Protein AF-A0A2D4ME52-F1 (afdb_monomer)

pLDDT: mean 83.48, std 18.16, range [27.53, 97.62]

Secondary structure (DSSP, 8-state):
-HHHHHHHHHHHHTT---SPPEEEEEEETIIIIITT---HHHHHTEEE-TTS-EEE----TT--SGGG-EE-SSSEEEEEEEPPPPPTTTS-------TTPPPSSTT---HHHH-TTHHHHHTTSTTTSSTTHHHHHHHHHHHHHHTT-TT--SS--SSSGGGS---

Sequence (167 aa):
HNAEIAAFHLDRILDFRRVPPAAGRMINVTKEILEITKNEILQSVFFISPASNVCFFAKCPYMCKTEYAVCGNPHLLEGSLSVFLPSLNLAPRISIPNPWIRSYTFAGKEEWEINPLYCNTVKEIYPYSSGSRLLNIIDMAIFDFLIDLENIPMMRSPSWLHLNSVA

Nearest PDB structures (foldseek):
  5yh0-assembly1_K  TM=9.741E-01  e=2.161E-17  Danio rerio
  5yh0-assembly1_C  TM=9.749E-01  e=6.016E-17  Danio rerio
  5yh0-assembly1_B  TM=9.739E-01  e=6.016E-17  Danio rerio
  5yh0-assembly1_F  TM=9.692E-01  e=7.289E-17  Danio rerio
  5yh0-assembly1_I  TM=9.745E-01  e=1.141E-16  Danio rerio

Mean predicted aligned error: 7.98 Å

Structure (mmCIF, N/CA/C/O backbone):
data_AF-A0A2D4ME52-F1
#
_entry.id   AF-A0A2D4ME52-F1
#
loop_
_atom_site.group_PDB
_atom_site.id
_atom_site.type_symbol
_atom_site.label_atom_id
_atom_site.label_alt_id
_atom_site.label_comp_id
_atom_site.label_asym_id
_atom_site.label_entity_id
_atom_site.label_seq_id
_atom_site.pdbx_PDB_ins_code
_atom_site.Cartn_x
_atom_site.Cartn_y
_atom_site.Cartn_z
_atom_site.occupancy
_atom_site.B_iso_or_equiv
_atom_site.auth_seq_id
_atom_site.auth_comp_id
_atom_site.auth_asym_id
_atom_site.auth_atom_id
_atom_site.pdbx_PDB_model_num
ATOM 1 N N . HIS A 1 1 ? -8.447 2.302 1.794 1.00 87.69 1 HIS A N 1
ATOM 2 C CA . HIS A 1 1 ? -8.430 0.836 1.997 1.00 87.69 1 HIS A CA 1
ATOM 3 C C . HIS A 1 1 ? -8.778 0.064 0.725 1.00 87.69 1 HIS A C 1
ATOM 5 O O . HIS A 1 1 ? -8.106 -0.918 0.452 1.00 87.69 1 HIS A O 1
ATOM 11 N N . ASN A 1 2 ? -9.758 0.501 -0.079 1.00 90.12 2 ASN A N 1
ATOM 12 C CA . ASN A 1 2 ? -10.152 -0.191 -1.322 1.00 90.12 2 ASN A CA 1
ATOM 13 C C . ASN A 1 2 ? -8.984 -0.513 -2.266 1.00 90.12 2 ASN A C 1
ATOM 15 O O . ASN A 1 2 ? -8.859 -1.653 -2.701 1.00 90.12 2 ASN A O 1
ATOM 19 N N . ALA A 1 3 ? -8.113 0.467 -2.534 1.00 90.00 3 ALA A N 1
ATOM 20 C CA . ALA A 1 3 ? -6.958 0.282 -3.412 1.00 90.00 3 ALA A CA 1
ATOM 21 C C . ALA A 1 3 ? -6.009 -0.826 -2.920 1.00 90.00 3 ALA A C 1
ATOM 23 O O . ALA A 1 3 ? -5.551 -1.621 -3.725 1.00 90.00 3 ALA A O 1
ATOM 24 N N . GLU A 1 4 ? -5.780 -0.943 -1.608 1.00 88.19 4 GLU A N 1
ATOM 25 C CA . GLU A 1 4 ? -4.927 -1.987 -1.013 1.00 88.19 4 GLU A CA 1
ATOM 26 C C . GLU A 1 4 ? -5.476 -3.393 -1.276 1.00 88.19 4 GLU A C 1
ATOM 28 O O . GLU A 1 4 ? -4.761 -4.298 -1.703 1.00 88.19 4 GLU A O 1
ATOM 33 N N . ILE A 1 5 ? -6.779 -3.568 -1.045 1.00 92.81 5 ILE A N 1
ATOM 34 C CA . ILE A 1 5 ? -7.463 -4.853 -1.217 1.00 92.81 5 ILE A CA 1
ATOM 35 C C . ILE A 1 5 ? -7.513 -5.214 -2.707 1.00 92.81 5 ILE A C 1
ATOM 37 O O . ILE A 1 5 ? -7.187 -6.338 -3.092 1.00 92.81 5 ILE A O 1
ATOM 41 N N . ALA A 1 6 ? -7.884 -4.252 -3.556 1.00 93.50 6 ALA A N 1
ATOM 42 C CA . ALA A 1 6 ? -7.953 -4.439 -5.000 1.00 93.50 6 ALA A CA 1
ATOM 43 C C . ALA A 1 6 ? -6.577 -4.750 -5.607 1.00 93.50 6 ALA A C 1
ATOM 45 O O . ALA A 1 6 ? -6.472 -5.679 -6.405 1.00 93.50 6 ALA A O 1
ATOM 46 N N . ALA A 1 7 ? -5.524 -4.042 -5.185 1.00 91.50 7 ALA A N 1
ATOM 47 C CA . ALA A 1 7 ? -4.154 -4.270 -5.636 1.00 91.50 7 ALA A CA 1
ATOM 48 C C . ALA A 1 7 ? -3.686 -5.698 -5.330 1.00 91.50 7 ALA A C 1
ATOM 50 O O . ALA A 1 7 ? -3.174 -6.368 -6.222 1.00 91.50 7 ALA A O 1
ATOM 51 N N . PHE A 1 8 ? -3.929 -6.207 -4.117 1.00 94.06 8 PHE A N 1
ATOM 52 C CA . PHE A 1 8 ? -3.606 -7.598 -3.784 1.00 94.06 8 PHE A CA 1
ATOM 53 C C . PHE A 1 8 ? -4.326 -8.600 -4.703 1.00 94.06 8 PHE A C 1
ATOM 55 O O . PHE A 1 8 ? -3.723 -9.550 -5.207 1.00 94.06 8 PHE A O 1
ATOM 62 N N . HIS A 1 9 ? -5.621 -8.397 -4.950 1.00 95.62 9 HIS A N 1
ATOM 63 C CA . HIS A 1 9 ? -6.377 -9.294 -5.820 1.00 95.62 9 HIS A CA 1
ATOM 64 C C . HIS A 1 9 ? -5.949 -9.204 -7.287 1.00 95.62 9 HIS A C 1
ATOM 66 O O . HIS A 1 9 ? -5.883 -10.242 -7.947 1.00 95.62 9 HIS A O 1
ATOM 72 N N . LEU A 1 10 ? -5.638 -8.008 -7.785 1.00 94.88 10 LEU A N 1
ATOM 73 C CA . LEU A 1 10 ? -5.147 -7.813 -9.144 1.00 94.88 10 LEU A CA 1
ATOM 74 C C . LEU A 1 10 ? -3.765 -8.450 -9.332 1.00 94.88 10 LEU A C 1
ATOM 76 O O . LEU A 1 10 ? -3.570 -9.186 -10.294 1.00 94.88 10 LEU A O 1
ATOM 80 N N . ASP A 1 11 ? -2.845 -8.240 -8.389 1.00 94.25 11 ASP A N 1
ATOM 81 C CA . ASP A 1 11 ? -1.504 -8.843 -8.387 1.00 94.25 11 ASP A CA 1
ATOM 82 C C . ASP A 1 11 ? -1.577 -10.375 -8.437 1.00 94.25 11 ASP A C 1
ATOM 84 O O . ASP A 1 11 ? -0.818 -11.028 -9.156 1.00 94.25 11 ASP A O 1
ATOM 88 N N . ARG A 1 12 ? -2.558 -10.952 -7.734 1.00 95.19 12 ARG A N 1
ATOM 89 C CA . ARG A 1 12 ? -2.848 -12.386 -7.781 1.00 95.19 12 ARG A CA 1
ATOM 90 C C . ARG A 1 12 ? -3.423 -12.839 -9.128 1.00 95.19 12 ARG A C 1
ATOM 92 O O . ARG A 1 12 ? -3.073 -13.921 -9.583 1.00 95.19 12 ARG A O 1
ATOM 99 N N . ILE A 1 13 ? -4.317 -12.064 -9.747 1.00 97.31 13 ILE A N 1
ATOM 100 C CA . ILE A 1 13 ? -4.926 -12.400 -11.052 1.00 97.31 13 ILE A CA 1
ATOM 101 C C . ILE A 1 13 ? -3.888 -12.347 -12.177 1.00 97.31 13 ILE A C 1
ATOM 103 O O . ILE A 1 13 ? -3.912 -13.195 -13.066 1.00 97.31 13 ILE A O 1
ATOM 107 N N . LEU A 1 14 ? -2.965 -11.387 -12.117 1.00 95.00 14 LEU A N 1
ATOM 108 C CA . LEU A 1 14 ? -1.860 -11.242 -13.068 1.00 95.00 14 LEU A CA 1
ATOM 109 C C . LEU A 1 14 ? -0.703 -12.231 -12.807 1.00 95.00 14 LEU A C 1
ATOM 111 O O . LEU A 1 14 ? 0.298 -12.199 -13.513 1.00 95.00 14 LEU A O 1
ATOM 115 N N . ASP A 1 15 ? -0.833 -13.098 -11.796 1.00 96.19 15 ASP A N 1
ATOM 116 C CA . ASP A 1 15 ? 0.181 -14.050 -11.310 1.00 96.19 15 ASP A CA 1
ATOM 117 C C . ASP A 1 15 ? 1.542 -13.420 -10.944 1.00 96.19 15 ASP A C 1
ATOM 119 O O . ASP A 1 15 ? 2.566 -14.105 -10.872 1.00 96.19 15 ASP A O 1
ATOM 123 N N . PHE A 1 16 ? 1.563 -12.118 -10.646 1.00 92.69 16 PHE A N 1
ATOM 124 C CA . PHE A 1 16 ? 2.770 -11.427 -10.197 1.00 92.69 16 PHE A CA 1
ATOM 125 C C . PHE A 1 16 ? 3.200 -11.909 -8.809 1.00 92.69 16 PHE A C 1
ATOM 127 O O . PHE A 1 16 ? 4.376 -12.233 -8.623 1.00 92.69 16 PHE A O 1
ATOM 134 N N . ARG A 1 17 ? 2.254 -12.038 -7.865 1.00 93.56 17 ARG A N 1
ATOM 135 C CA . ARG A 1 17 ? 2.488 -12.502 -6.478 1.00 93.56 17 ARG A CA 1
ATOM 136 C C . ARG A 1 17 ? 3.523 -11.650 -5.734 1.00 93.56 17 ARG A C 1
ATOM 138 O O . ARG A 1 17 ? 4.393 -12.170 -5.032 1.00 93.56 17 ARG A O 1
ATOM 145 N N . ARG A 1 18 ? 3.448 -10.335 -5.920 1.00 90.06 18 ARG A N 1
ATOM 146 C CA . ARG A 1 18 ? 4.394 -9.334 -5.410 1.00 90.06 18 ARG A CA 1
ATOM 147 C C . ARG A 1 18 ? 3.793 -8.447 -4.321 1.00 90.06 18 ARG A C 1
ATOM 149 O O . ARG A 1 18 ? 4.549 -7.755 -3.640 1.00 90.06 18 ARG A O 1
ATOM 156 N N . VAL A 1 19 ? 2.472 -8.472 -4.144 1.00 90.06 19 VAL A N 1
ATOM 157 C CA . VAL A 1 19 ? 1.751 -7.683 -3.137 1.00 90.06 19 VAL A CA 1
ATOM 158 C C . VAL A 1 19 ? 1.400 -8.585 -1.945 1.00 90.06 19 VAL A C 1
ATOM 160 O O . VAL A 1 19 ? 0.906 -9.699 -2.133 1.00 90.06 19 VAL A O 1
ATOM 163 N N . PRO A 1 20 ? 1.647 -8.154 -0.696 1.00 91.56 20 PRO A N 1
ATOM 164 C CA . PRO A 1 20 ? 1.304 -8.951 0.466 1.00 91.56 20 PRO A CA 1
ATOM 165 C C . PRO A 1 20 ? -0.217 -9.057 0.619 1.00 91.56 20 PRO A C 1
ATOM 167 O O . PRO A 1 20 ? -0.945 -8.139 0.238 1.00 91.56 20 PRO A O 1
ATOM 170 N N . PRO A 1 21 ? -0.712 -10.152 1.219 1.00 95.25 21 PRO A N 1
ATOM 171 C CA . PRO A 1 21 ? -2.140 -10.338 1.420 1.00 95.25 21 PRO A CA 1
ATOM 172 C C . PRO A 1 21 ? -2.785 -9.181 2.181 1.00 95.25 21 PRO A C 1
ATOM 174 O O . PRO A 1 21 ? -2.327 -8.812 3.266 1.00 95.25 21 PRO A O 1
ATOM 177 N N . ALA A 1 22 ? -3.873 -8.657 1.619 1.00 95.00 22 ALA A N 1
ATOM 178 C CA . ALA A 1 22 ? -4.681 -7.590 2.193 1.00 95.00 22 ALA A CA 1
ATOM 179 C C . ALA A 1 22 ? -6.165 -7.975 2.190 1.00 95.00 22 ALA A C 1
ATOM 181 O O . ALA A 1 22 ? -6.665 -8.554 1.225 1.00 95.00 22 ALA A O 1
ATOM 182 N N . ALA A 1 23 ? -6.874 -7.653 3.272 1.00 96.56 23 ALA A N 1
ATOM 183 C CA . ALA A 1 23 ? -8.298 -7.938 3.427 1.00 96.56 23 ALA A CA 1
ATOM 184 C C . ALA A 1 23 ? -9.034 -6.789 4.124 1.00 96.56 23 ALA A C 1
ATOM 186 O O . ALA A 1 23 ? -8.481 -6.104 4.986 1.00 96.56 23 ALA A O 1
ATOM 187 N N . GLY A 1 24 ? -10.301 -6.591 3.762 1.00 96.44 24 GLY A N 1
ATOM 188 C CA . GLY A 1 24 ? -11.189 -5.647 4.437 1.00 96.44 24 GLY A CA 1
ATOM 189 C C . GLY A 1 24 ? -11.678 -6.185 5.781 1.00 96.44 24 GLY A C 1
ATOM 190 O O . GLY A 1 24 ? -11.936 -7.383 5.921 1.00 96.44 24 GLY A O 1
ATOM 191 N N . ARG A 1 25 ? -11.823 -5.304 6.774 1.00 97.25 25 ARG A N 1
ATOM 192 C CA . ARG A 1 25 ? -12.397 -5.636 8.083 1.00 97.25 25 ARG A CA 1
ATOM 193 C C . ARG A 1 25 ? -13.131 -4.438 8.679 1.00 97.25 25 ARG A C 1
ATOM 195 O O . ARG A 1 25 ? -12.648 -3.311 8.617 1.00 97.25 25 ARG A O 1
ATOM 202 N N . MET A 1 26 ? -14.259 -4.718 9.329 1.00 97.31 26 MET A N 1
ATOM 203 C CA . MET A 1 26 ? -14.903 -3.784 10.253 1.00 97.31 26 MET A CA 1
ATOM 204 C C . MET A 1 26 ? -14.214 -3.867 11.615 1.00 97.31 26 MET A C 1
ATOM 206 O O . MET A 1 26 ? -14.155 -4.941 12.216 1.00 97.31 26 MET A O 1
ATOM 210 N N . ILE A 1 27 ? -13.686 -2.744 12.087 1.00 96.81 27 ILE A N 1
ATOM 211 C CA . ILE A 1 27 ? -12.914 -2.642 13.326 1.00 96.81 27 ILE A CA 1
ATOM 212 C C . ILE A 1 27 ? -13.729 -1.842 14.336 1.00 96.81 27 ILE A C 1
ATOM 214 O O . ILE A 1 27 ? -14.183 -0.735 14.036 1.00 96.81 27 ILE A O 1
ATOM 218 N N . ASN A 1 28 ? -13.901 -2.375 15.545 1.00 97.38 28 ASN A N 1
ATOM 219 C CA . ASN A 1 28 ? -14.431 -1.592 16.655 1.00 97.38 28 ASN A CA 1
ATOM 220 C C . ASN A 1 28 ? -13.322 -0.695 17.219 1.00 97.38 28 ASN A C 1
ATOM 222 O O . ASN A 1 28 ? -12.486 -1.152 17.995 1.00 97.38 28 ASN A O 1
ATOM 226 N N . VAL A 1 29 ? -13.308 0.587 16.850 1.00 96.56 29 VAL A N 1
ATOM 227 C CA . VAL A 1 29 ? -12.197 1.496 17.194 1.00 96.56 29 VAL A CA 1
ATOM 228 C C . VAL A 1 29 ? -12.062 1.739 18.699 1.00 96.56 29 VAL A C 1
ATOM 230 O O . VAL A 1 29 ? -10.986 2.085 19.178 1.00 96.56 29 VAL A O 1
ATOM 233 N N . THR A 1 30 ? -13.130 1.524 19.467 1.00 96.12 30 THR A N 1
ATOM 234 C CA . THR A 1 30 ? -13.088 1.631 20.926 1.00 96.12 30 THR A CA 1
ATOM 235 C C . THR A 1 30 ? -12.405 0.406 21.529 1.00 96.12 30 THR A C 1
ATOM 237 O O . THR A 1 30 ? -11.361 0.537 22.163 1.00 96.12 30 THR A O 1
ATOM 240 N N . LYS A 1 31 ? -12.935 -0.794 21.264 1.00 97.50 31 LYS A N 1
ATOM 241 C CA . LYS A 1 31 ? -12.443 -2.037 21.883 1.00 97.50 31 LYS A CA 1
ATOM 242 C C . LYS A 1 31 ? -11.125 -2.537 21.301 1.00 97.50 31 LYS A C 1
ATOM 244 O O . LYS A 1 31 ? -10.325 -3.132 22.009 1.00 97.50 31 LYS A O 1
ATOM 249 N N . GLU A 1 32 ? -10.911 -2.346 20.003 1.00 96.50 32 GLU A N 1
ATOM 250 C CA . GLU A 1 32 ? -9.776 -2.925 19.273 1.00 96.50 32 GLU A CA 1
ATOM 251 C C . GLU A 1 32 ? -8.643 -1.926 19.035 1.00 96.50 32 GLU A C 1
ATOM 253 O O . GLU A 1 32 ? -7.602 -2.316 18.517 1.00 96.50 32 GLU A O 1
ATOM 258 N N . ILE A 1 33 ? -8.817 -0.646 19.384 1.00 95.44 33 ILE A N 1
ATOM 259 C CA . ILE A 1 33 ? -7.751 0.358 19.256 1.00 95.44 33 ILE A CA 1
ATOM 260 C C . ILE A 1 33 ? -7.595 1.130 20.562 1.00 95.44 33 ILE A C 1
ATOM 262 O O . ILE A 1 33 ? -6.568 0.975 21.221 1.00 95.44 33 ILE A O 1
ATOM 266 N N . LEU A 1 34 ? -8.593 1.931 20.949 1.00 95.06 34 LEU A N 1
ATOM 267 C CA . LEU A 1 34 ? -8.498 2.847 22.092 1.00 95.06 34 LEU A CA 1
ATOM 268 C C . LEU A 1 34 ? -8.195 2.125 23.414 1.00 95.06 34 LEU A C 1
ATOM 270 O O . LEU A 1 34 ? -7.273 2.520 24.122 1.00 95.06 34 LEU A O 1
ATOM 274 N N . GLU A 1 35 ? -8.931 1.059 23.730 1.00 96.44 35 GLU A N 1
ATOM 275 C CA . GLU A 1 35 ? -8.807 0.343 25.010 1.00 96.44 35 GLU A CA 1
ATOM 276 C C . GLU A 1 35 ? -7.545 -0.534 25.106 1.00 96.44 35 GLU A C 1
ATOM 278 O O . GLU A 1 35 ? -7.104 -0.854 26.209 1.00 96.44 35 GLU A O 1
ATOM 283 N N . ILE A 1 36 ? -6.941 -0.916 23.973 1.00 97.06 36 ILE A N 1
ATOM 284 C CA . ILE A 1 36 ? -5.775 -1.819 23.949 1.00 97.06 36 ILE A CA 1
ATOM 285 C C . ILE A 1 36 ? -4.445 -1.104 23.705 1.00 97.06 36 ILE A C 1
ATOM 287 O O . ILE A 1 36 ? -3.381 -1.666 23.984 1.00 97.06 36 ILE A O 1
ATOM 291 N N . THR A 1 37 ? -4.470 0.106 23.139 1.00 94.62 37 THR A N 1
ATOM 292 C CA . THR A 1 37 ? -3.238 0.829 22.830 1.00 94.62 37 THR A CA 1
ATOM 293 C C . THR A 1 37 ? -2.529 1.247 24.116 1.00 94.62 37 THR A C 1
ATOM 295 O O . THR A 1 37 ? -3.152 1.714 25.062 1.00 94.62 37 THR A O 1
ATOM 298 N N . LYS A 1 38 ? -1.199 1.124 24.147 1.00 96.19 38 LYS A N 1
ATOM 299 C CA . LYS A 1 38 ? -0.345 1.685 25.213 1.00 96.19 38 LYS A CA 1
ATOM 300 C C . LYS A 1 38 ? 0.289 3.019 24.812 1.00 96.19 38 LYS A C 1
ATOM 302 O O . LYS A 1 38 ? 1.095 3.571 25.551 1.00 96.19 38 LYS A O 1
ATOM 307 N N . ASN A 1 39 ? -0.010 3.502 23.607 1.00 93.06 39 ASN A N 1
ATOM 308 C CA . ASN A 1 39 ? 0.550 4.736 23.081 1.00 93.06 39 ASN A CA 1
ATOM 309 C C . ASN A 1 39 ? -0.318 5.922 23.521 1.00 93.06 39 ASN A C 1
ATOM 311 O O . ASN A 1 39 ? -1.399 6.136 22.973 1.00 93.06 39 ASN A O 1
ATOM 315 N N . GLU A 1 40 ? 0.180 6.700 24.481 1.00 91.81 40 GLU A N 1
ATOM 316 C CA . GLU A 1 40 ? -0.513 7.868 25.044 1.00 91.81 40 GLU A CA 1
ATOM 317 C C . GLU A 1 40 ? -0.833 8.938 23.990 1.00 91.81 40 GLU A C 1
ATOM 319 O O . GLU A 1 40 ? -1.886 9.572 24.047 1.00 91.81 40 GLU A O 1
ATOM 324 N N . ILE A 1 41 ? 0.027 9.103 22.975 1.00 89.94 41 ILE A N 1
ATOM 325 C CA . ILE A 1 41 ? -0.218 10.048 21.877 1.00 89.94 41 ILE A CA 1
ATOM 326 C C . ILE A 1 41 ? -1.461 9.611 21.104 1.00 89.94 41 ILE A C 1
ATOM 328 O O . ILE A 1 41 ? -2.338 10.437 20.851 1.00 89.94 41 ILE A O 1
ATOM 332 N N . LEU A 1 42 ? -1.562 8.319 20.774 1.00 90.19 42 LEU A N 1
ATOM 333 C CA . LEU A 1 42 ? -2.727 7.774 20.080 1.00 90.19 42 LEU A CA 1
ATOM 334 C C . LEU A 1 42 ? -3.986 7.835 20.951 1.00 90.19 42 LEU A C 1
ATOM 336 O O . LEU A 1 42 ? -5.048 8.126 20.424 1.00 90.19 42 LEU A O 1
ATOM 340 N N . GLN A 1 43 ? -3.891 7.609 22.261 1.00 92.31 43 GLN A N 1
ATOM 341 C CA . GLN A 1 43 ? -5.048 7.752 23.155 1.00 92.31 43 GLN A CA 1
ATOM 342 C C . GLN A 1 43 ? -5.552 9.203 23.205 1.00 92.31 43 GLN A C 1
ATOM 344 O O . GLN A 1 43 ? -6.754 9.440 23.122 1.00 92.31 43 GLN A O 1
ATOM 349 N N . SER A 1 44 ? -4.638 10.179 23.278 1.00 91.38 44 SER A N 1
ATOM 350 C CA . SER A 1 44 ? -4.978 11.602 23.447 1.00 91.38 44 SER A CA 1
ATOM 351 C C . SER A 1 44 ? -5.720 12.237 22.265 1.00 91.38 44 SER A C 1
ATOM 353 O O . SER A 1 44 ? -6.293 13.314 22.409 1.00 91.38 44 SER A O 1
ATOM 355 N N . VAL A 1 45 ? -5.704 11.592 21.095 1.00 91.75 45 VAL A N 1
ATOM 356 C CA . VAL A 1 45 ? -6.348 12.089 19.868 1.00 91.75 45 VAL A CA 1
ATOM 357 C C . VAL A 1 45 ? -7.737 11.493 19.626 1.00 91.75 45 VAL A C 1
ATOM 359 O O . VAL A 1 45 ? -8.369 11.849 18.631 1.00 91.75 45 VAL A O 1
ATOM 362 N N . PHE A 1 46 ? -8.230 10.611 20.504 1.00 95.00 46 PHE A N 1
ATOM 363 C CA . PHE A 1 46 ? -9.618 10.146 20.454 1.00 95.00 46 PHE A CA 1
ATOM 364 C C . PHE A 1 46 ? -10.573 11.186 21.042 1.00 95.00 46 PHE A C 1
ATOM 366 O O . PHE A 1 46 ?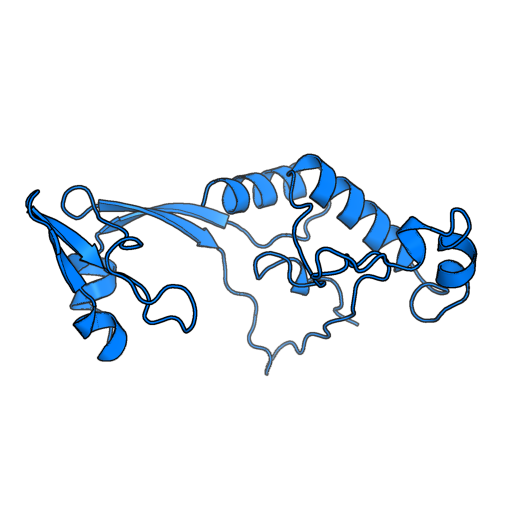 -10.296 11.800 22.070 1.00 95.00 46 PHE A O 1
ATOM 373 N N . PHE A 1 47 ? -11.731 11.355 20.410 1.00 94.44 47 PHE A N 1
ATOM 374 C CA . PHE A 1 47 ? -12.785 12.253 20.874 1.00 94.44 47 PHE A CA 1
ATOM 375 C C . PHE A 1 47 ? -14.166 11.786 20.397 1.00 94.44 47 PHE A C 1
A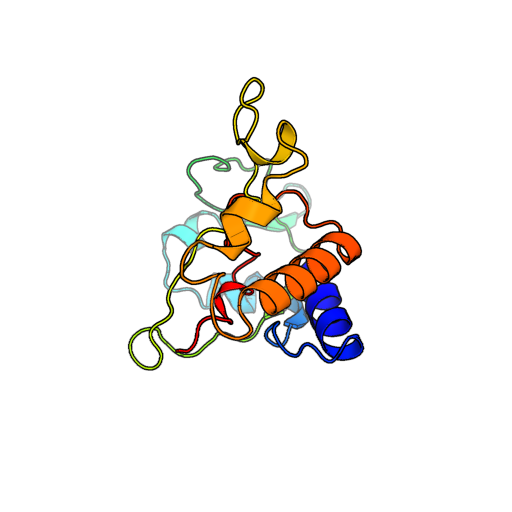TOM 377 O O . PHE A 1 47 ? -14.289 10.948 19.501 1.00 94.44 47 PHE A O 1
ATOM 384 N N . ILE A 1 48 ? -15.217 12.340 21.002 1.00 96.06 48 ILE A N 1
ATOM 385 C CA . ILE A 1 48 ? -16.605 12.110 20.592 1.00 96.06 48 ILE A CA 1
ATOM 386 C C . ILE A 1 48 ? -17.043 13.288 19.721 1.00 96.06 48 ILE A C 1
ATOM 388 O O . ILE A 1 48 ? -16.955 14.444 20.134 1.00 96.06 48 ILE A O 1
ATOM 392 N N . SER A 1 49 ? -17.493 13.000 18.503 1.00 94.06 49 SER A N 1
ATOM 393 C CA . SER A 1 49 ? -18.020 14.016 17.584 1.00 94.06 49 SER A CA 1
ATOM 394 C C . SER A 1 49 ? -19.395 14.547 18.026 1.00 94.06 49 SER A C 1
ATOM 396 O O . SER A 1 49 ? -20.098 13.876 18.785 1.00 94.06 49 SER A O 1
ATOM 398 N N . PRO A 1 50 ? -19.855 15.701 17.497 1.00 95.06 50 PRO A N 1
ATOM 399 C CA . PRO A 1 50 ? -21.206 16.212 17.760 1.00 95.06 50 PRO A CA 1
ATOM 400 C C . PRO A 1 50 ? -22.335 15.244 17.369 1.00 95.06 50 PRO A C 1
ATOM 402 O O . PRO A 1 50 ? -23.422 15.316 17.928 1.00 95.06 50 PRO A O 1
ATOM 405 N N . ALA A 1 51 ? -22.070 14.320 16.440 1.00 95.56 51 ALA A N 1
ATOM 406 C CA . ALA A 1 51 ? -22.991 13.257 16.033 1.00 95.56 51 ALA A CA 1
ATOM 407 C C . ALA A 1 51 ? -22.901 11.998 16.921 1.00 95.56 51 ALA A C 1
ATOM 409 O O . ALA A 1 51 ? -23.408 10.946 16.547 1.00 95.56 51 ALA A O 1
ATOM 410 N N . SER A 1 52 ? -22.225 12.083 18.072 1.00 95.94 52 SER A N 1
ATOM 411 C CA . SER A 1 52 ? -22.021 10.978 19.021 1.00 95.94 52 SER A CA 1
ATOM 412 C C . SER A 1 52 ? -21.231 9.779 18.471 1.00 95.94 52 SER A C 1
ATOM 414 O O . SER A 1 52 ? -21.291 8.688 19.033 1.00 95.94 52 SER A O 1
ATOM 416 N N . ASN A 1 53 ? -20.433 9.982 17.419 1.00 96.75 53 ASN A N 1
ATOM 417 C CA . ASN A 1 53 ? -19.496 8.976 16.910 1.00 96.75 53 ASN A CA 1
ATOM 418 C C . ASN A 1 53 ? -18.136 9.076 17.603 1.00 96.75 53 ASN A C 1
ATOM 420 O O . ASN A 1 53 ? -17.675 10.188 17.886 1.00 96.75 53 ASN A O 1
ATOM 424 N N . VAL A 1 54 ? -17.468 7.936 17.798 1.00 96.38 54 VAL A N 1
ATOM 425 C CA . VAL A 1 54 ? -16.079 7.880 18.271 1.00 96.38 54 VAL A CA 1
ATOM 426 C C . VAL A 1 54 ? -15.139 8.130 17.097 1.00 96.38 54 VAL A C 1
ATOM 428 O O . VAL A 1 54 ? -15.177 7.414 16.094 1.00 96.38 54 VAL A O 1
ATOM 431 N N . CYS A 1 55 ? -14.287 9.140 17.237 1.00 95.12 55 CYS A N 1
ATOM 432 C CA . CYS A 1 55 ? -13.366 9.590 16.203 1.00 95.12 55 CYS A CA 1
ATOM 433 C C . CYS A 1 55 ? -11.941 9.682 16.737 1.00 95.12 55 CYS A C 1
ATOM 435 O O . CYS A 1 55 ? -11.726 9.863 17.936 1.00 95.12 55 CYS A O 1
ATOM 437 N N . PHE A 1 56 ? -10.970 9.610 15.836 1.00 93.62 56 PHE A N 1
ATOM 438 C CA . PHE A 1 56 ? -9.573 9.911 16.130 1.00 93.62 56 PHE A CA 1
ATOM 439 C C . PHE A 1 56 ? -8.879 10.473 14.887 1.00 93.62 56 PHE A C 1
ATOM 441 O O . PHE A 1 56 ? -9.347 10.295 13.761 1.00 93.62 56 PHE A O 1
ATOM 448 N N . PHE A 1 57 ? -7.762 11.171 15.076 1.00 88.94 57 PHE A N 1
ATOM 449 C CA . PHE A 1 57 ? -6.956 11.714 13.979 1.00 88.94 57 PHE A CA 1
ATOM 450 C C . PHE A 1 57 ? -5.468 11.484 14.231 1.00 88.94 57 PHE A C 1
ATOM 452 O O . PHE A 1 57 ? -5.036 11.287 15.364 1.00 88.94 57 PHE A O 1
ATOM 459 N N . ALA A 1 58 ? -4.663 11.501 13.173 1.00 77.12 58 ALA A N 1
ATOM 460 C CA . ALA A 1 58 ? -3.225 11.318 13.300 1.00 77.12 58 ALA A CA 1
ATOM 461 C C . ALA A 1 58 ? -2.525 12.640 13.647 1.00 77.12 58 ALA A C 1
ATOM 463 O O . ALA A 1 58 ? -2.770 13.679 13.033 1.00 77.12 58 ALA A O 1
ATOM 464 N N . LYS A 1 59 ? -1.579 12.594 14.590 1.00 70.81 59 LYS A N 1
ATOM 465 C CA . LYS A 1 59 ? -0.666 13.711 14.857 1.00 70.81 59 LYS A CA 1
ATOM 466 C C . LYS A 1 59 ? 0.487 13.668 13.841 1.00 70.81 59 LYS A C 1
ATOM 468 O O . LYS A 1 59 ? 1.564 13.163 14.142 1.00 70.81 59 LYS A O 1
ATOM 473 N N . CYS A 1 60 ? 0.243 14.125 12.611 1.00 66.12 60 CYS A N 1
ATOM 474 C CA . CYS A 1 60 ? 1.226 14.134 11.518 1.00 66.12 60 CYS A CA 1
ATOM 475 C C . CYS A 1 60 ? 1.707 15.553 11.154 1.00 66.12 60 CYS A C 1
ATOM 477 O O . CYS A 1 60 ? 0.898 16.476 11.165 1.00 66.12 60 CYS A O 1
ATOM 479 N N . PRO A 1 61 ? 2.968 15.742 10.708 1.00 58.84 61 PRO A N 1
ATOM 480 C CA . PRO A 1 61 ? 3.520 17.067 10.385 1.00 58.84 61 PRO A CA 1
ATOM 481 C C . PRO A 1 61 ? 2.681 17.899 9.398 1.00 58.84 61 PRO A C 1
ATOM 483 O O . PRO A 1 61 ? 2.687 19.121 9.474 1.00 58.84 61 PRO A O 1
ATOM 486 N N . TYR A 1 62 ? 1.937 17.240 8.502 1.00 57.56 62 TYR A N 1
ATOM 487 C CA . TYR A 1 62 ? 1.169 17.882 7.429 1.00 57.56 62 TYR A CA 1
ATOM 488 C C . TYR A 1 62 ? -0.360 17.791 7.595 1.00 57.56 62 TYR A C 1
ATOM 490 O O . TYR A 1 62 ? -1.085 18.529 6.939 1.00 57.56 62 TYR A O 1
ATOM 498 N N . MET A 1 63 ? -0.863 16.908 8.467 1.00 55.75 63 MET A N 1
ATOM 499 C CA . MET A 1 63 ? -2.294 16.552 8.581 1.00 55.75 63 MET A CA 1
ATOM 500 C C . MET A 1 63 ? -2.748 16.522 10.054 1.00 55.75 63 MET A C 1
ATOM 502 O O . MET A 1 63 ? -3.476 15.640 10.489 1.00 55.75 63 MET A O 1
ATOM 506 N N . CYS A 1 64 ? -2.286 17.490 10.848 1.00 61.88 64 CYS A N 1
ATOM 507 C CA . CYS A 1 64 ? -2.548 17.615 12.290 1.00 61.88 64 CYS A CA 1
ATOM 508 C C . CYS A 1 64 ? -3.864 18.361 12.616 1.00 61.88 64 CYS A C 1
ATOM 510 O O . CYS A 1 64 ? -3.892 19.179 13.536 1.00 61.88 64 CYS A O 1
ATOM 512 N N . LYS A 1 65 ? -4.950 18.149 11.860 1.00 66.94 65 LYS A N 1
ATOM 513 C CA . LYS A 1 65 ? -6.233 18.841 12.100 1.00 66.94 65 LYS A CA 1
ATOM 514 C C . LYS A 1 65 ? -7.380 17.861 12.319 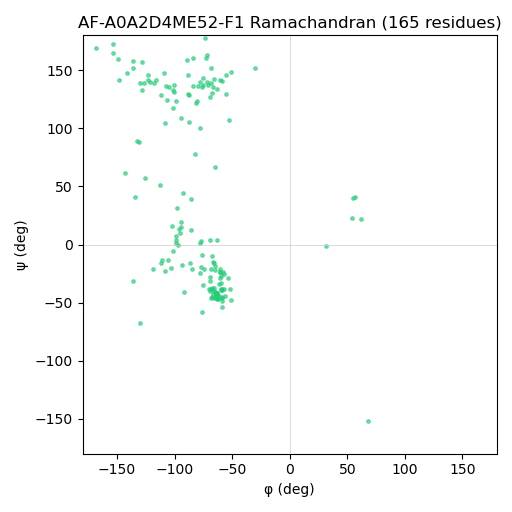1.00 66.94 65 LYS A C 1
ATOM 516 O O . LYS A 1 65 ? -7.444 16.822 11.671 1.00 66.94 65 LYS A O 1
ATOM 521 N N . THR A 1 66 ? -8.320 18.249 13.179 1.00 69.81 66 THR A N 1
ATOM 522 C CA . THR A 1 66 ? -9.572 17.518 13.448 1.00 69.81 66 THR A CA 1
ATOM 523 C C . THR A 1 66 ? -10.449 17.356 12.205 1.00 69.81 66 THR A C 1
ATOM 525 O O . THR A 1 66 ? -11.224 16.412 12.131 1.00 69.81 66 THR A O 1
ATOM 528 N N . GLU A 1 67 ? -10.282 18.230 11.208 1.00 76.50 67 GLU A N 1
ATOM 529 C CA . GLU A 1 67 ? -10.916 18.153 9.883 1.00 76.50 67 GLU A CA 1
ATOM 530 C C . GLU A 1 67 ? -10.608 16.840 9.140 1.00 76.50 67 GLU A C 1
ATOM 532 O O . GLU A 1 67 ? -11.406 16.401 8.319 1.00 76.50 67 GLU A O 1
ATOM 537 N N . TYR A 1 68 ? -9.480 16.191 9.452 1.00 82.94 68 TYR A N 1
ATOM 538 C CA . TYR A 1 68 ? -9.058 14.923 8.847 1.00 82.94 68 TYR A CA 1
ATOM 539 C C . TYR A 1 68 ? -9.302 13.714 9.761 1.00 82.94 68 TYR A C 1
ATOM 541 O O . TYR A 1 68 ? -8.706 12.653 9.563 1.00 82.94 68 TYR A O 1
ATOM 549 N N . ALA A 1 69 ? -10.131 13.867 10.797 1.00 89.56 69 ALA A N 1
ATOM 550 C CA . ALA A 1 69 ? -10.467 12.766 11.685 1.00 89.56 69 ALA A CA 1
ATOM 551 C C . ALA A 1 69 ? -11.264 11.682 10.954 1.00 89.56 69 ALA A C 1
ATOM 553 O O . ALA A 1 69 ? -12.144 11.963 10.139 1.00 89.56 69 ALA A O 1
ATOM 554 N N . VAL A 1 70 ? -10.982 10.433 11.308 1.00 92.12 70 VAL A N 1
ATOM 555 C CA . VAL A 1 70 ? -11.781 9.279 10.898 1.00 92.12 70 VAL A CA 1
ATOM 556 C C . VAL A 1 70 ? -12.686 8.875 12.055 1.00 92.12 70 VAL A C 1
ATOM 558 O O . VAL A 1 70 ? -12.267 8.863 13.215 1.00 92.12 70 VAL A O 1
ATOM 561 N N . CYS A 1 71 ? -13.941 8.573 11.741 1.00 94.44 71 CYS A N 1
ATOM 562 C CA . CYS A 1 71 ? -14.991 8.319 12.722 1.00 94.44 71 CYS A CA 1
ATOM 563 C C . CYS A 1 71 ? -15.664 6.979 12.453 1.00 94.44 71 CYS A C 1
ATOM 565 O O . CYS A 1 71 ? -15.954 6.655 11.302 1.00 94.44 71 CYS A O 1
ATOM 567 N N . GLY A 1 72 ? -15.956 6.230 13.514 1.00 94.81 72 GLY A N 1
ATOM 568 C CA . GLY A 1 72 ? -16.844 5.077 13.418 1.00 94.81 72 GLY A CA 1
ATOM 569 C C . GLY A 1 72 ? -18.314 5.483 13.265 1.00 94.81 72 GLY A C 1
ATOM 570 O O . GLY A 1 72 ? -18.660 6.662 13.316 1.00 94.81 72 GLY A O 1
ATOM 571 N N . ASN A 1 73 ? -19.191 4.488 13.129 1.00 94.69 73 ASN A N 1
ATOM 572 C CA . ASN A 1 73 ? -20.644 4.682 13.149 1.00 94.69 73 ASN A CA 1
ATOM 573 C C . ASN A 1 73 ? -21.344 3.686 14.102 1.00 94.69 73 ASN A C 1
ATOM 575 O O . ASN A 1 73 ? -21.703 2.583 13.685 1.00 94.69 73 ASN A O 1
ATOM 579 N N . PRO A 1 74 ? -21.498 4.012 15.399 1.00 93.38 74 PRO A N 1
ATOM 580 C CA . PRO A 1 74 ? -20.723 5.014 16.140 1.00 93.38 74 PRO A CA 1
ATOM 581 C C . PRO A 1 74 ? -19.322 4.515 16.541 1.00 93.38 74 PRO A C 1
ATOM 583 O O . PRO A 1 74 ? -18.435 5.323 16.801 1.00 93.38 74 PRO A O 1
ATOM 586 N N . HIS A 1 75 ? -19.102 3.193 16.553 1.00 96.50 75 HIS A N 1
ATOM 587 C CA . HIS A 1 75 ? -17.830 2.559 16.947 1.00 96.50 75 HIS A CA 1
ATOM 588 C C . HIS A 1 75 ? -17.165 1.742 15.836 1.00 96.50 75 HIS A C 1
A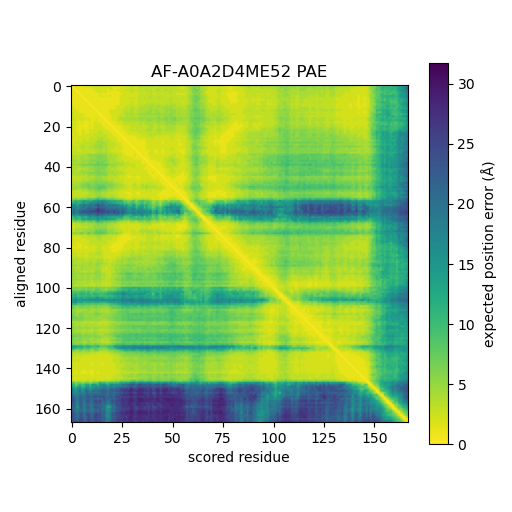TOM 590 O O . HIS A 1 75 ? -15.974 1.450 15.920 1.00 96.50 75 HIS A O 1
ATOM 596 N N . LEU A 1 76 ? -17.922 1.311 14.826 1.00 97.62 76 LEU A N 1
ATOM 597 C CA . LEU A 1 76 ? -17.396 0.472 13.755 1.00 97.62 76 LEU A CA 1
ATOM 598 C C . LEU A 1 76 ? -16.836 1.338 12.632 1.00 97.62 76 LEU A C 1
ATOM 600 O O . LEU A 1 76 ? -17.527 2.237 12.153 1.00 97.62 76 LEU A O 1
ATOM 604 N N . LEU A 1 77 ? -15.609 1.040 12.216 1.00 96.94 77 LEU A N 1
ATOM 605 C CA . LEU A 1 77 ? -14.923 1.684 11.102 1.00 96.94 77 LEU A CA 1
ATOM 606 C C . LEU A 1 77 ? -14.404 0.616 10.136 1.00 96.94 77 LEU A C 1
ATOM 608 O O . LEU A 1 77 ? -13.801 -0.369 10.560 1.00 96.94 77 LEU A O 1
ATOM 612 N N . GLU A 1 78 ? -14.641 0.809 8.844 1.00 96.69 78 GLU A N 1
ATOM 613 C CA . GLU A 1 78 ? -14.109 -0.065 7.800 1.00 96.69 78 GLU A CA 1
ATOM 614 C C . GLU A 1 78 ? -12.646 0.286 7.497 1.00 96.69 78 GLU A C 1
ATOM 616 O O . GLU A 1 78 ? -12.287 1.458 7.367 1.00 96.69 78 GLU A O 1
ATOM 621 N N . GLY A 1 79 ? -11.797 -0.730 7.350 1.00 94.62 79 GLY A N 1
ATOM 622 C CA . GLY A 1 79 ? -10.409 -0.552 6.939 1.00 94.62 79 GLY A CA 1
ATOM 623 C C . GLY A 1 79 ? -9.835 -1.779 6.239 1.00 94.62 79 GLY A C 1
ATOM 624 O O . GLY A 1 79 ? -10.454 -2.840 6.189 1.00 94.62 79 GLY A O 1
ATOM 625 N N . SER A 1 80 ? -8.627 -1.630 5.696 1.00 95.44 80 SER A N 1
ATOM 626 C CA . SER A 1 80 ? -7.835 -2.732 5.142 1.00 95.44 80 SER A CA 1
ATOM 627 C C . SER A 1 80 ? -6.778 -3.160 6.150 1.00 95.44 80 SER A C 1
ATOM 629 O O . SER A 1 80 ? -6.037 -2.322 6.666 1.00 95.44 80 SER A O 1
ATOM 631 N N . LEU A 1 81 ? -6.683 -4.463 6.390 1.00 95.69 81 LEU A N 1
ATOM 632 C CA . LEU A 1 81 ? -5.586 -5.087 7.113 1.00 95.69 81 LEU A CA 1
ATOM 633 C C . LEU A 1 81 ? -4.704 -5.828 6.123 1.00 95.69 81 LEU A C 1
ATOM 635 O O . LEU A 1 81 ? -5.167 -6.717 5.410 1.00 95.69 81 LEU A O 1
ATOM 639 N N . SER A 1 82 ? -3.429 -5.478 6.131 1.00 94.69 82 SER A N 1
ATOM 640 C CA . SER A 1 82 ? -2.426 -6.076 5.266 1.00 94.69 82 SER A CA 1
ATOM 641 C C . SER A 1 82 ? -1.374 -6.773 6.115 1.00 94.69 82 SER A C 1
ATOM 643 O O . SER A 1 82 ? -0.975 -6.276 7.174 1.00 94.69 82 SER A O 1
ATOM 645 N N . VAL A 1 83 ? -0.945 -7.948 5.668 1.00 94.44 83 VAL A N 1
ATOM 646 C CA . VAL A 1 83 ? -0.010 -8.785 6.419 1.00 94.44 83 VAL A CA 1
ATOM 647 C C . VAL A 1 83 ? 1.353 -8.114 6.488 1.00 94.44 83 VAL A C 1
ATOM 649 O O . VAL A 1 83 ? 1.920 -7.710 5.476 1.00 94.44 83 VAL A O 1
ATOM 652 N N . PHE A 1 84 ? 1.902 -8.030 7.698 1.00 90.31 84 PHE A N 1
ATOM 653 C CA . PHE A 1 84 ? 3.225 -7.468 7.896 1.00 90.31 84 PHE A CA 1
ATOM 654 C C . PHE A 1 84 ? 4.300 -8.409 7.354 1.00 90.31 84 PHE A C 1
ATOM 656 O O . PHE A 1 84 ? 4.267 -9.621 7.570 1.00 90.31 84 PHE A O 1
AT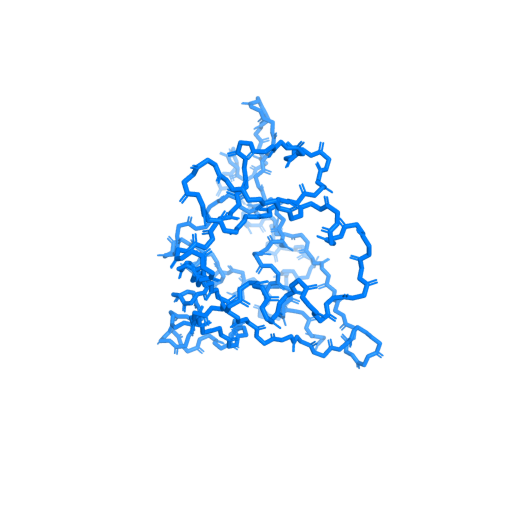OM 663 N N . LEU A 1 85 ? 5.283 -7.834 6.675 1.00 89.75 85 LEU A N 1
ATOM 664 C CA . LEU A 1 85 ? 6.441 -8.577 6.203 1.00 89.75 85 LEU A CA 1
ATOM 665 C C . LEU A 1 85 ? 7.372 -8.932 7.359 1.00 89.75 85 LEU A C 1
ATOM 667 O O . LEU A 1 85 ? 7.352 -8.254 8.390 1.00 89.75 85 LEU A O 1
ATOM 671 N N . PRO A 1 86 ? 8.256 -9.931 7.186 1.00 91.69 86 PRO A N 1
ATOM 672 C CA . PRO A 1 86 ? 9.275 -10.221 8.179 1.00 91.69 86 PRO A CA 1
ATOM 673 C C . PRO A 1 86 ? 10.064 -8.967 8.572 1.00 91.69 86 PRO A C 1
ATOM 675 O O . PRO A 1 86 ? 10.271 -8.049 7.763 1.00 91.69 86 PRO A O 1
ATOM 678 N N . SER A 1 87 ? 10.503 -8.940 9.829 1.00 91.25 87 SER A N 1
ATOM 679 C CA . SER A 1 87 ? 11.330 -7.859 10.364 1.00 91.25 87 SER A CA 1
ATOM 680 C C . SER A 1 87 ? 12.591 -7.661 9.520 1.00 91.25 87 SER A C 1
ATOM 682 O O . SER A 1 87 ? 13.178 -8.630 9.040 1.00 91.25 87 SER A O 1
ATOM 684 N N . LEU A 1 88 ? 13.041 -6.410 9.402 1.00 88.38 88 LEU A N 1
ATOM 685 C CA . LEU A 1 88 ? 14.270 -6.050 8.686 1.00 88.38 88 LEU A CA 1
ATOM 686 C C . LEU A 1 88 ? 15.525 -6.703 9.285 1.00 88.38 88 LEU A C 1
ATOM 688 O O . LEU A 1 88 ? 16.496 -6.904 8.567 1.00 88.38 88 LEU A O 1
ATOM 692 N N . ASN A 1 89 ? 15.488 -7.079 10.569 1.00 92.31 89 ASN A N 1
ATOM 693 C CA . ASN A 1 89 ? 16.579 -7.813 11.216 1.00 92.31 89 ASN A CA 1
ATOM 694 C C . ASN A 1 89 ? 16.704 -9.252 10.694 1.00 92.31 89 ASN A C 1
ATOM 696 O O . ASN A 1 89 ? 17.796 -9.807 10.691 1.00 92.31 89 ASN A O 1
ATOM 700 N N . LEU A 1 90 ? 15.583 -9.860 10.291 1.00 94.19 90 LEU A N 1
ATOM 701 C CA . LEU A 1 90 ? 15.541 -11.228 9.771 1.00 94.19 90 LEU A CA 1
ATOM 702 C C . LEU A 1 90 ? 15.692 -11.249 8.247 1.00 94.19 90 LEU A C 1
ATOM 704 O O . LEU A 1 90 ? 16.378 -12.107 7.704 1.00 94.19 90 LEU A O 1
ATOM 708 N N . ALA A 1 91 ? 15.043 -10.305 7.566 1.00 91.44 91 ALA A N 1
ATOM 709 C CA . ALA A 1 91 ? 15.068 -10.166 6.118 1.00 91.44 91 ALA A CA 1
ATOM 710 C C . ALA A 1 91 ? 15.331 -8.695 5.746 1.00 91.44 91 ALA A C 1
ATOM 712 O O . ALA A 1 91 ? 14.376 -7.918 5.600 1.00 91.44 91 ALA A O 1
ATOM 713 N N . PRO A 1 92 ? 16.610 -8.292 5.616 1.00 88.00 92 PRO A N 1
ATOM 714 C CA . PRO A 1 92 ? 16.976 -6.961 5.151 1.00 88.00 92 PRO A CA 1
ATOM 715 C C . PRO A 1 92 ? 16.413 -6.698 3.753 1.00 88.00 92 PRO A C 1
ATOM 717 O O . PRO A 1 92 ? 16.408 -7.577 2.894 1.00 88.00 92 PRO A O 1
ATOM 720 N N . ARG A 1 93 ? 15.941 -5.473 3.522 1.00 85.50 93 ARG A N 1
ATOM 721 C CA . ARG A 1 93 ? 15.367 -5.040 2.242 1.00 85.50 93 ARG A CA 1
ATOM 722 C C . ARG A 1 93 ? 16.123 -3.828 1.721 1.00 85.50 93 ARG A C 1
ATOM 724 O O . ARG A 1 93 ? 16.474 -2.942 2.497 1.00 85.50 93 ARG A O 1
ATOM 731 N N . ILE A 1 94 ? 16.335 -3.784 0.409 1.00 83.88 94 ILE A N 1
ATOM 732 C CA . ILE A 1 94 ? 16.982 -2.664 -0.280 1.00 83.88 94 ILE A CA 1
ATOM 733 C C . ILE A 1 94 ? 15.908 -1.860 -1.010 1.00 83.88 94 ILE A C 1
ATOM 735 O O . ILE A 1 94 ? 15.041 -2.426 -1.674 1.00 83.88 94 ILE A O 1
ATOM 739 N N . SER A 1 95 ? 15.977 -0.534 -0.898 1.00 80.50 95 SER A N 1
ATOM 740 C CA . SER A 1 95 ? 15.134 0.384 -1.662 1.00 80.50 95 SER A CA 1
ATOM 741 C C . SER A 1 95 ? 15.948 0.958 -2.815 1.00 80.50 95 SER A C 1
ATOM 743 O O . SER A 1 95 ? 16.941 1.643 -2.582 1.00 80.50 95 SER A O 1
ATOM 745 N N . ILE A 1 96 ? 15.525 0.690 -4.047 1.00 80.19 96 ILE A N 1
ATOM 746 C CA . ILE A 1 96 ? 16.156 1.206 -5.268 1.00 80.19 96 ILE A CA 1
ATOM 747 C C . ILE A 1 96 ? 15.219 2.273 -5.852 1.00 80.19 96 ILE A C 1
ATOM 749 O O . ILE A 1 96 ? 14.013 2.069 -5.833 1.00 80.19 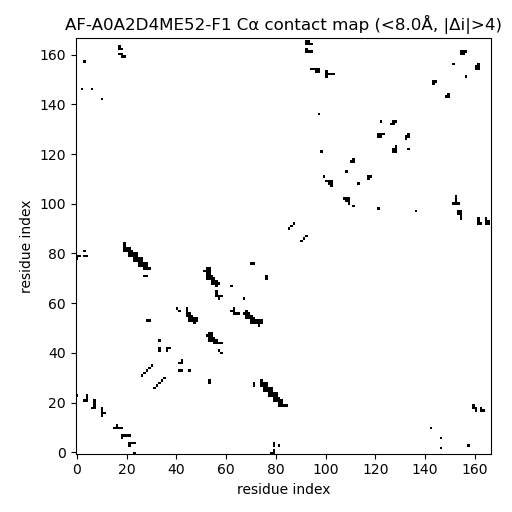96 ILE A O 1
ATOM 753 N N . PRO A 1 97 ? 15.690 3.440 -6.313 1.00 80.06 97 PRO A N 1
ATOM 754 C CA . PRO A 1 97 ? 14.808 4.418 -6.947 1.00 80.06 97 PRO A CA 1
ATOM 755 C C . PRO A 1 97 ? 14.356 3.937 -8.334 1.00 80.06 97 PRO A C 1
ATOM 757 O O . PRO A 1 97 ? 15.155 3.398 -9.097 1.00 80.06 97 PRO A O 1
ATOM 760 N N . ASN A 1 98 ? 13.081 4.158 -8.672 1.00 82.44 98 ASN A N 1
ATOM 761 C CA . ASN A 1 98 ? 12.577 3.924 -10.026 1.00 82.44 98 ASN A CA 1
ATOM 762 C C . ASN A 1 98 ? 13.196 4.970 -10.979 1.00 82.44 98 ASN A C 1
ATOM 764 O O . ASN A 1 98 ? 13.074 6.158 -10.684 1.00 82.44 98 ASN A O 1
ATOM 768 N N . PRO A 1 99 ? 13.833 4.580 -12.100 1.00 87.50 99 PRO A N 1
ATOM 769 C CA . PRO A 1 99 ? 14.395 5.540 -13.052 1.00 87.50 99 PRO A CA 1
ATOM 770 C C . PRO A 1 99 ? 13.328 6.413 -13.740 1.00 87.50 99 PRO A C 1
ATOM 772 O O . PRO A 1 99 ? 13.652 7.492 -14.219 1.00 87.50 99 PRO A O 1
ATOM 775 N N . TRP A 1 100 ? 12.054 6.006 -13.726 1.00 88.62 100 TRP A N 1
ATOM 776 C CA . TRP A 1 100 ? 10.911 6.808 -14.197 1.00 88.62 100 TRP A CA 1
ATOM 777 C C . TRP A 1 100 ? 10.156 7.525 -13.060 1.00 88.62 100 TRP A C 1
ATOM 779 O O . TRP A 1 100 ? 8.942 7.706 -13.110 1.00 88.62 100 TRP A O 1
ATOM 789 N N . ILE A 1 101 ? 10.862 7.907 -11.995 1.00 82.38 101 ILE A N 1
ATOM 790 C CA . ILE A 1 101 ? 10.346 8.771 -10.921 1.00 82.38 101 ILE A CA 1
ATOM 791 C C . ILE A 1 101 ? 9.926 10.146 -11.469 1.00 82.38 101 ILE A C 1
ATOM 793 O O . ILE A 1 101 ? 10.592 10.679 -12.348 1.00 82.38 101 ILE A O 1
ATOM 797 N N . ARG A 1 102 ? 8.827 10.724 -10.964 1.00 78.00 102 ARG A N 1
ATOM 798 C CA . ARG A 1 102 ? 8.340 12.065 -11.349 1.00 78.00 102 ARG A CA 1
ATOM 799 C C . ARG A 1 102 ? 9.040 13.181 -10.576 1.00 78.00 102 ARG A C 1
ATOM 801 O O . ARG A 1 102 ? 9.526 12.967 -9.465 1.00 78.00 102 ARG A O 1
ATOM 808 N N . SER A 1 103 ? 8.975 14.398 -11.114 1.00 78.19 103 SER A N 1
ATOM 809 C CA . SER A 1 103 ? 9.302 15.591 -10.340 1.00 78.19 103 SER A CA 1
ATOM 810 C C . SER A 1 103 ? 8.163 15.922 -9.378 1.00 78.19 103 SER A C 1
ATOM 812 O O . SER A 1 103 ? 6.990 15.916 -9.745 1.00 78.19 103 SER A O 1
ATOM 814 N N . TYR A 1 104 ? 8.510 16.277 -8.142 1.00 73.25 104 TYR A N 1
ATOM 815 C CA . TYR A 1 104 ? 7.558 16.733 -7.116 1.00 73.25 104 TYR A CA 1
ATOM 816 C C . TYR A 1 104 ? 7.441 18.252 -7.059 1.00 73.25 104 TYR A C 1
ATOM 818 O O . TYR A 1 104 ? 7.001 18.826 -6.063 1.00 73.25 104 TYR A O 1
ATOM 826 N N . THR A 1 105 ? 7.856 18.913 -8.135 1.00 78.50 105 THR A N 1
ATOM 827 C CA . THR A 1 105 ? 7.812 20.361 -8.274 1.00 78.50 105 THR A CA 1
ATOM 828 C C . THR A 1 105 ? 6.979 20.723 -9.492 1.00 78.50 105 THR A C 1
ATOM 830 O O . THR A 1 105 ? 7.089 20.088 -10.532 1.00 78.50 105 THR A O 1
ATOM 833 N N . PHE A 1 106 ? 6.157 21.770 -9.382 1.00 72.88 106 PHE A N 1
ATOM 834 C CA . PHE A 1 106 ? 5.252 22.180 -10.465 1.00 72.88 106 PHE A CA 1
ATOM 835 C C . PHE A 1 106 ? 5.969 22.555 -11.771 1.00 72.88 106 PHE A C 1
ATOM 837 O O . PHE A 1 106 ? 5.372 22.474 -12.838 1.00 72.88 106 PHE A O 1
ATOM 844 N N . ALA A 1 107 ? 7.223 23.006 -11.685 1.00 78.44 107 ALA A N 1
ATOM 845 C CA . ALA A 1 107 ? 8.010 23.455 -12.831 1.00 78.44 107 ALA A CA 1
ATOM 846 C C . ALA A 1 107 ? 9.094 22.454 -13.260 1.00 78.44 107 ALA A C 1
ATOM 848 O O . ALA A 1 107 ? 9.685 22.622 -14.327 1.00 78.44 107 ALA A O 1
ATOM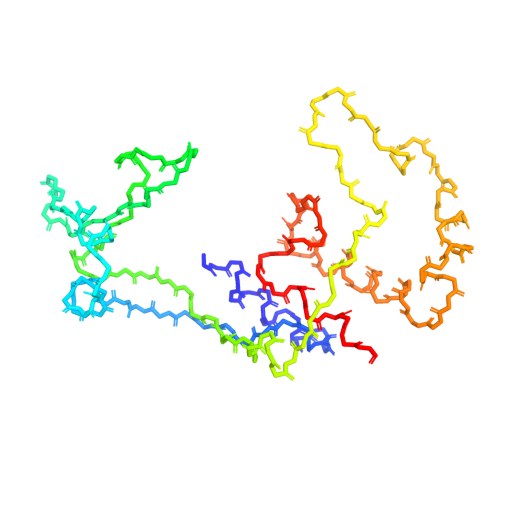 849 N N . GLY A 1 108 ? 9.393 21.456 -12.427 1.00 80.56 108 GLY A N 1
ATOM 850 C CA . GLY A 1 108 ? 10.415 20.466 -12.726 1.00 80.56 108 GLY A CA 1
ATOM 851 C C . GLY A 1 108 ? 9.902 19.463 -13.745 1.00 80.56 108 GLY A C 1
ATOM 852 O O . GLY A 1 108 ? 8.779 18.980 -13.633 1.00 80.56 108 GLY A O 1
ATOM 853 N N . LYS A 1 109 ? 10.743 19.163 -14.731 1.00 83.44 109 LYS A N 1
ATOM 854 C CA . LYS A 1 109 ? 10.559 18.033 -15.635 1.00 83.44 109 LYS A CA 1
ATOM 855 C C . LYS A 1 109 ? 11.700 17.060 -15.438 1.00 83.44 109 LYS A C 1
ATOM 857 O O . LYS A 1 109 ? 12.841 17.490 -15.260 1.00 83.44 109 LYS A O 1
ATOM 862 N N . GLU A 1 110 ? 11.387 15.779 -15.493 1.00 87.81 110 GLU A N 1
ATOM 863 C CA . GLU A 1 110 ? 12.389 14.722 -15.380 1.00 87.81 110 GLU A CA 1
ATOM 864 C C . GLU A 1 110 ? 12.954 14.357 -16.753 1.00 87.81 110 GLU A C 1
ATOM 866 O O . GLU A 1 110 ? 12.343 14.606 -17.795 1.00 87.81 110 GLU A O 1
ATOM 871 N N . GLU A 1 111 ? 14.144 13.759 -16.773 1.00 89.25 111 GLU A N 1
ATOM 872 C CA . GLU A 1 111 ? 14.853 13.463 -18.023 1.00 89.25 111 GLU A CA 1
ATOM 873 C C . GLU A 1 111 ? 14.031 12.559 -18.959 1.00 89.25 111 GLU A C 1
ATOM 875 O O . GLU A 1 111 ? 13.986 12.778 -20.172 1.00 89.25 111 GLU A O 1
ATOM 880 N N . TRP A 1 112 ? 13.314 11.585 -18.396 1.00 91.00 112 TRP A N 1
ATOM 881 C CA . TRP A 1 112 ? 12.472 10.664 -19.156 1.00 91.00 112 TRP A CA 1
ATOM 882 C C . TRP A 1 112 ? 11.237 11.330 -19.781 1.00 91.00 112 TRP A C 1
ATOM 884 O O . TRP A 1 112 ? 10.699 10.800 -20.751 1.00 91.00 112 TRP A O 1
ATOM 894 N N . GLU A 1 113 ? 10.799 12.487 -19.273 1.00 88.75 113 GLU A N 1
ATOM 895 C CA . GLU A 1 113 ? 9.650 13.230 -19.815 1.00 88.75 113 GLU A CA 1
ATOM 896 C C . GLU A 1 113 ? 10.011 14.004 -21.089 1.00 88.75 113 GLU A C 1
ATOM 898 O O . GLU A 1 113 ? 9.140 14.320 -21.901 1.00 88.75 113 GLU A O 1
ATOM 903 N N . ILE A 1 114 ? 11.293 14.336 -21.263 1.00 93.00 114 ILE A N 1
ATOM 904 C CA . ILE A 1 114 ? 11.791 15.138 -22.389 1.00 93.00 114 ILE A CA 1
ATOM 905 C C . ILE A 1 114 ? 12.596 14.316 -23.399 1.00 93.00 114 ILE A C 1
ATOM 907 O O . ILE A 1 114 ? 12.707 14.716 -24.558 1.00 93.00 114 ILE A O 1
ATOM 911 N N . ASN A 1 115 ? 13.155 13.177 -22.983 1.00 93.81 115 ASN A N 1
ATOM 912 C CA . ASN A 1 115 ? 14.007 12.336 -23.814 1.00 93.81 115 ASN A CA 1
ATOM 913 C C . ASN A 1 115 ? 13.284 11.035 -24.221 1.00 93.81 115 ASN A C 1
ATOM 915 O O . ASN A 1 115 ? 13.231 10.090 -23.429 1.00 93.81 115 ASN A O 1
ATOM 919 N N . PRO A 1 116 ? 12.808 10.905 -25.477 1.00 93.50 116 PRO A N 1
ATOM 920 C CA . PRO A 1 116 ? 12.145 9.682 -25.939 1.00 93.50 116 PRO A CA 1
ATOM 921 C C . PRO A 1 116 ? 13.086 8.465 -26.007 1.00 93.50 116 PRO A C 1
ATOM 923 O O . PRO A 1 116 ? 12.619 7.331 -26.095 1.00 93.50 116 PRO A O 1
ATOM 926 N N . LEU A 1 117 ? 14.407 8.675 -25.962 1.00 95.38 117 LEU A N 1
ATOM 927 C CA . LEU A 1 117 ? 15.424 7.620 -25.973 1.00 95.38 117 LEU A CA 1
ATOM 928 C C . LEU A 1 117 ? 15.956 7.281 -24.572 1.00 95.38 117 LEU A C 1
ATOM 930 O O . LEU A 1 117 ? 16.881 6.478 -24.464 1.00 95.38 117 LEU A O 1
ATOM 934 N N . TYR A 1 118 ? 15.370 7.826 -23.500 1.00 94.06 118 TYR A N 1
ATOM 935 C CA . TYR A 1 118 ? 15.838 7.634 -22.119 1.00 94.06 118 TYR A CA 1
ATOM 936 C C . TYR A 1 118 ? 16.022 6.156 -21.729 1.00 94.06 118 TYR A C 1
ATOM 938 O O . TYR A 1 118 ? 17.005 5.779 -21.093 1.00 94.06 118 TYR A O 1
ATOM 946 N N . CYS A 1 119 ? 15.119 5.280 -22.185 1.00 93.50 119 CYS A N 1
ATOM 947 C CA . CYS A 1 119 ? 15.195 3.843 -21.916 1.00 93.50 119 CYS A CA 1
ATOM 948 C C . CYS A 1 119 ? 16.485 3.190 -22.455 1.00 93.50 119 CYS A C 1
ATOM 950 O O . CYS A 1 119 ? 16.955 2.213 -21.873 1.00 93.50 119 CYS A O 1
ATOM 952 N N . ASN A 1 120 ? 17.081 3.716 -23.532 1.00 95.12 120 ASN A N 1
ATOM 953 C CA . ASN A 1 120 ? 18.332 3.180 -24.077 1.00 95.12 120 ASN A CA 1
ATOM 954 C C . ASN A 1 120 ? 19.493 3.390 -23.102 1.00 95.12 120 ASN A C 1
ATOM 956 O O . ASN A 1 120 ? 20.239 2.452 -22.849 1.00 95.12 120 ASN A O 1
ATOM 960 N N . THR A 1 121 ? 19.572 4.566 -22.479 1.00 93.75 121 THR A N 1
ATOM 961 C CA . THR A 1 121 ? 20.556 4.853 -21.430 1.00 93.75 121 THR A CA 1
ATOM 962 C C . THR A 1 121 ? 20.324 3.973 -20.201 1.00 93.75 121 THR A C 1
ATOM 964 O O . THR A 1 121 ? 21.259 3.375 -19.674 1.00 93.75 121 THR A O 1
ATOM 967 N N . VAL A 1 122 ? 19.066 3.825 -19.762 1.00 93.19 122 VAL A N 1
ATOM 968 C CA . VAL A 1 122 ? 18.726 2.999 -18.586 1.00 93.19 122 VAL A CA 1
ATOM 969 C C . VAL A 1 122 ? 19.145 1.542 -18.782 1.00 93.19 122 VAL A C 1
ATOM 971 O O . VAL A 1 122 ? 19.667 0.935 -17.851 1.00 93.19 122 VAL A O 1
ATOM 974 N N . LYS A 1 123 ? 18.979 0.986 -19.988 1.00 93.88 123 LYS A N 1
ATOM 975 C CA . LYS A 1 123 ? 19.389 -0.391 -20.320 1.00 93.88 123 LYS A CA 1
ATOM 976 C C . LYS A 1 123 ? 20.889 -0.649 -20.160 1.00 93.88 123 LYS A C 1
ATOM 978 O O . LYS A 1 123 ? 21.270 -1.806 -20.032 1.00 93.88 123 LYS A O 1
ATOM 983 N N . GLU A 1 124 ? 21.731 0.378 -20.169 1.00 94.19 124 GLU A N 1
ATOM 984 C CA . GLU A 1 124 ? 23.186 0.237 -20.019 1.00 94.19 124 GLU A CA 1
ATOM 985 C C . GLU A 1 124 ? 23.644 0.387 -18.557 1.00 94.19 124 GLU A C 1
ATOM 987 O O . GLU A 1 124 ? 24.723 -0.077 -18.181 1.00 94.19 124 GLU A O 1
ATOM 992 N N . ILE A 1 125 ? 22.802 0.960 -17.693 1.00 90.81 125 ILE A N 1
ATOM 993 C CA . ILE A 1 125 ? 23.130 1.262 -16.296 1.00 90.81 125 ILE A CA 1
ATOM 994 C C . ILE A 1 125 ? 22.836 0.054 -15.394 1.00 90.81 125 ILE A C 1
ATOM 996 O O . ILE A 1 125 ? 21.726 -0.476 -15.371 1.00 90.81 125 ILE A O 1
ATOM 1000 N N . TYR A 1 126 ? 23.805 -0.363 -14.573 1.00 87.25 126 TYR A N 1
ATOM 1001 C CA . TYR A 1 126 ? 23.559 -1.327 -13.492 1.00 87.25 126 TYR A CA 1
ATOM 1002 C C . TYR A 1 126 ? 22.649 -0.697 -12.416 1.00 87.25 126 TYR A C 1
ATOM 1004 O O . TYR A 1 126 ? 22.912 0.438 -12.016 1.00 87.25 126 TYR A O 1
ATOM 1012 N N . PRO A 1 127 ? 21.614 -1.388 -11.894 1.00 87.81 127 PRO A N 1
ATOM 1013 C CA . PRO A 1 127 ? 21.312 -2.821 -12.015 1.00 87.81 127 PRO A CA 1
ATOM 1014 C C . PRO A 1 127 ? 20.313 -3.187 -13.128 1.00 87.81 127 PRO A C 1
ATOM 1016 O O . PRO A 1 127 ? 19.780 -4.293 -13.124 1.00 87.81 127 PRO A O 1
ATOM 1019 N N . TYR A 1 128 ? 20.005 -2.275 -14.050 1.00 88.19 128 TYR A N 1
ATOM 1020 C CA . TYR A 1 128 ? 19.019 -2.484 -15.119 1.00 88.19 128 TYR A CA 1
ATOM 1021 C C . TYR A 1 128 ? 19.602 -3.178 -16.352 1.00 88.19 128 TYR A C 1
ATOM 1023 O O . TYR A 1 128 ? 18.855 -3.799 -17.107 1.00 88.19 128 TYR A O 1
ATOM 1031 N N . SER A 1 129 ? 20.923 -3.113 -16.520 1.00 89.31 129 SER A N 1
ATOM 1032 C CA . SER A 1 129 ? 21.664 -3.752 -17.610 1.00 89.31 129 SER A CA 1
ATOM 1033 C C . SER A 1 129 ? 21.861 -5.258 -17.465 1.00 89.31 129 SER A C 1
ATOM 1035 O O . SER A 1 129 ? 22.319 -5.909 -18.403 1.00 89.31 129 SER A O 1
ATOM 1037 N N . SER A 1 130 ? 21.516 -5.840 -16.314 1.00 83.81 130 SER A N 1
ATOM 1038 C CA . SER A 1 130 ? 21.685 -7.269 -16.057 1.00 83.81 130 SER A CA 1
ATOM 1039 C C . SER A 1 130 ? 20.466 -7.905 -15.381 1.00 83.81 130 SER A C 1
ATOM 1041 O O . SER A 1 130 ? 19.700 -7.270 -14.654 1.00 83.81 130 SER A O 1
ATOM 1043 N N . GLY A 1 131 ? 20.284 -9.205 -15.634 1.00 84.69 131 GLY A N 1
ATOM 1044 C CA . GLY A 1 131 ? 19.208 -10.005 -15.047 1.00 84.69 131 GLY A CA 1
ATOM 1045 C C . GLY A 1 131 ? 17.808 -9.615 -15.534 1.00 84.69 131 GLY A C 1
ATOM 1046 O O . GLY A 1 131 ? 17.626 -9.132 -16.648 1.00 84.69 131 GLY A O 1
ATOM 1047 N N . SER A 1 132 ? 16.799 -9.843 -14.690 1.00 87.88 132 SER A N 1
ATOM 1048 C CA . SER A 1 132 ? 15.391 -9.550 -14.998 1.00 87.88 132 SER A CA 1
ATOM 1049 C C . SER A 1 132 ? 14.928 -8.182 -14.487 1.00 87.88 132 SER A C 1
ATOM 1051 O O . SER A 1 132 ? 13.733 -7.893 -14.491 1.00 87.88 132 SER A O 1
ATOM 1053 N N . ARG A 1 133 ? 15.843 -7.322 -14.018 1.00 86.38 133 ARG A N 1
ATOM 1054 C CA . ARG A 1 133 ? 15.479 -6.102 -13.283 1.00 86.38 133 ARG A CA 1
ATOM 1055 C C . ARG A 1 133 ? 14.631 -5.141 -14.112 1.00 86.38 133 ARG A C 1
ATOM 1057 O O . ARG A 1 133 ? 13.640 -4.625 -13.602 1.00 86.38 133 ARG A O 1
ATOM 1064 N N . LEU A 1 134 ? 15.006 -4.917 -15.370 1.00 89.62 134 LEU A N 1
ATOM 1065 C CA . LEU A 1 134 ? 14.245 -4.048 -16.265 1.00 89.62 134 LEU A CA 1
ATOM 1066 C C . LEU A 1 134 ? 12.850 -4.621 -16.556 1.00 89.62 134 LEU A C 1
ATOM 1068 O O . LEU A 1 134 ? 11.874 -3.881 -16.527 1.00 89.62 134 LEU A O 1
ATOM 1072 N N . LEU A 1 135 ? 12.741 -5.939 -16.755 1.00 90.69 135 LEU A N 1
ATOM 1073 C CA . LEU A 1 135 ? 11.455 -6.620 -16.947 1.00 90.69 135 LEU A CA 1
ATOM 1074 C C . LEU A 1 135 ? 10.563 -6.498 -15.704 1.00 90.69 135 LEU A C 1
ATOM 1076 O O . LEU A 1 135 ? 9.389 -6.171 -15.824 1.00 90.69 135 LEU A O 1
ATOM 1080 N N . ASN A 1 136 ? 11.135 -6.647 -14.507 1.00 88.75 136 ASN A N 1
ATOM 1081 C CA . ASN A 1 136 ? 10.400 -6.475 -13.254 1.00 88.75 136 ASN A CA 1
ATOM 1082 C C . ASN A 1 136 ? 9.835 -5.049 -13.102 1.00 88.75 136 ASN A C 1
ATOM 1084 O O . ASN A 1 136 ? 8.763 -4.884 -12.523 1.00 88.75 136 ASN A O 1
ATOM 1088 N N . ILE A 1 137 ? 10.539 -4.027 -13.610 1.00 87.88 137 ILE A N 1
ATOM 1089 C CA . ILE A 1 137 ? 10.026 -2.648 -13.641 1.00 87.88 137 ILE A CA 1
ATOM 1090 C C . ILE A 1 137 ? 8.886 -2.506 -14.646 1.00 87.88 137 ILE A C 1
ATOM 1092 O O . ILE A 1 137 ? 7.925 -1.808 -14.350 1.00 87.88 137 ILE A O 1
ATOM 1096 N N . ILE A 1 138 ? 8.962 -3.168 -15.802 1.00 90.06 138 ILE A N 1
ATOM 1097 C CA . ILE A 1 138 ? 7.880 -3.140 -16.795 1.00 90.06 138 ILE A CA 1
ATOM 1098 C C . ILE A 1 138 ? 6.606 -3.768 -16.215 1.00 90.06 138 ILE A C 1
ATOM 1100 O O . ILE A 1 138 ? 5.548 -3.150 -16.295 1.00 90.06 138 ILE A O 1
ATOM 1104 N N . ASP A 1 139 ? 6.707 -4.932 -15.565 1.00 91.00 139 ASP A N 1
ATOM 1105 C CA . ASP A 1 139 ? 5.572 -5.555 -14.865 1.00 91.00 139 ASP A CA 1
ATOM 1106 C C . ASP A 1 139 ? 4.963 -4.603 -13.824 1.00 91.00 139 ASP A C 1
ATOM 1108 O O . ASP A 1 139 ? 3.745 -4.460 -13.735 1.00 91.00 139 ASP A O 1
ATOM 1112 N N . MET A 1 140 ? 5.820 -3.936 -13.041 1.00 87.12 140 MET A N 1
ATOM 1113 C CA . MET A 1 140 ? 5.400 -2.965 -12.030 1.00 87.12 140 MET A CA 1
ATOM 1114 C C . MET A 1 140 ? 4.710 -1.754 -12.666 1.00 87.12 140 MET A C 1
ATOM 1116 O O . MET A 1 140 ? 3.677 -1.328 -12.172 1.00 87.12 140 MET A O 1
ATOM 1120 N N . ALA A 1 141 ? 5.220 -1.236 -13.785 1.00 87.50 141 ALA A N 1
ATOM 1121 C CA . ALA A 1 141 ? 4.612 -0.112 -14.492 1.00 87.50 141 ALA A CA 1
ATOM 1122 C C . ALA A 1 141 ? 3.237 -0.473 -15.079 1.00 87.50 141 ALA A C 1
ATOM 1124 O O . ALA A 1 141 ? 2.309 0.329 -15.002 1.00 87.50 141 ALA A O 1
ATOM 1125 N N . ILE A 1 142 ? 3.085 -1.686 -15.625 1.00 89.62 142 ILE A N 1
ATOM 1126 C CA . ILE A 1 142 ? 1.784 -2.203 -16.078 1.00 89.62 142 ILE A CA 1
ATOM 1127 C C . ILE A 1 142 ? 0.825 -2.303 -14.891 1.00 89.62 142 ILE A C 1
ATOM 1129 O O . ILE A 1 142 ? -0.323 -1.876 -14.991 1.00 89.62 142 ILE A O 1
ATOM 1133 N N . PHE A 1 143 ? 1.296 -2.851 -13.770 1.00 89.81 143 PHE A N 1
ATOM 1134 C CA . PHE A 1 143 ? 0.498 -2.965 -12.558 1.00 89.81 143 PHE A CA 1
ATOM 1135 C C . PHE A 1 143 ? 0.027 -1.596 -12.059 1.00 89.81 143 PHE A C 1
ATOM 1137 O O . PHE A 1 143 ? -1.178 -1.407 -11.921 1.00 89.81 143 PHE A O 1
ATOM 1144 N N . ASP A 1 144 ? 0.947 -0.645 -11.866 1.00 85.25 144 ASP A N 1
ATOM 1145 C CA . ASP A 1 144 ? 0.673 0.709 -11.367 1.00 85.25 144 ASP A CA 1
ATOM 1146 C C . ASP A 1 144 ? -0.297 1.474 -12.279 1.00 85.25 144 ASP A C 1
ATOM 1148 O O . ASP A 1 144 ? -1.189 2.165 -11.783 1.00 85.25 144 ASP A O 1
ATOM 1152 N N . PHE A 1 145 ? -0.176 1.301 -13.600 1.00 86.50 145 PHE A N 1
ATOM 1153 C CA . PHE A 1 145 ? -1.107 1.870 -14.577 1.00 86.50 145 PHE A CA 1
ATOM 1154 C C . PHE A 1 145 ? -2.530 1.311 -14.421 1.00 86.50 145 PHE A C 1
ATOM 1156 O O . PHE A 1 145 ? -3.499 2.064 -14.472 1.00 86.50 145 PHE A O 1
ATOM 1163 N N . LEU A 1 146 ? -2.681 0.001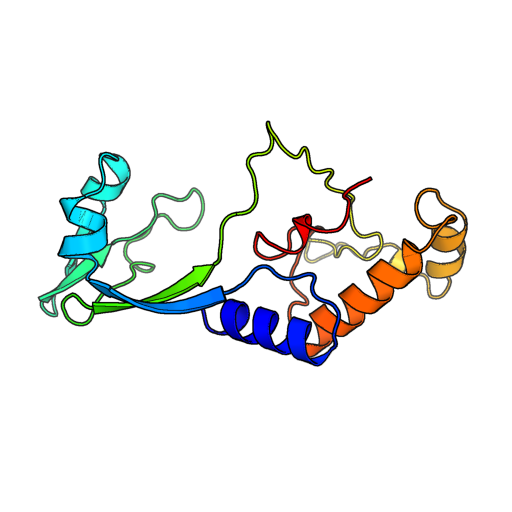 -14.193 1.00 88.69 146 LEU A N 1
ATOM 1164 C CA . LEU A 1 146 ? -3.998 -0.637 -14.055 1.00 88.69 146 LEU A CA 1
ATOM 1165 C C . LEU A 1 146 ? -4.743 -0.235 -12.775 1.00 88.69 146 LEU A C 1
ATOM 1167 O O . LEU A 1 146 ? -5.973 -0.262 -12.755 1.00 88.69 146 LEU A O 1
ATOM 1171 N N . ILE A 1 147 ? -4.017 0.110 -11.712 1.00 84.75 147 ILE A N 1
ATOM 1172 C CA . ILE A 1 147 ? -4.591 0.541 -10.425 1.00 84.75 147 ILE A CA 1
ATOM 1173 C C . ILE A 1 147 ? -4.618 2.061 -10.249 1.00 84.75 147 ILE A C 1
ATOM 1175 O O . ILE A 1 147 ? -5.007 2.529 -9.178 1.00 84.75 147 ILE A O 1
ATOM 1179 N N . ASP A 1 148 ? -4.216 2.811 -11.279 1.00 74.50 148 ASP A N 1
ATOM 1180 C CA . ASP A 1 148 ? -4.151 4.277 -11.286 1.00 74.50 148 ASP A CA 1
ATOM 1181 C C . ASP A 1 148 ? -3.305 4.850 -10.125 1.00 74.50 148 ASP A C 1
ATOM 1183 O O . ASP A 1 148 ? -3.642 5.847 -9.481 1.00 74.50 148 ASP A O 1
ATOM 1187 N N . LEU A 1 149 ? -2.177 4.195 -9.813 1.00 63.56 149 LEU A N 1
ATOM 1188 C CA . LEU A 1 149 ? -1.219 4.648 -8.792 1.00 63.56 149 LEU A CA 1
ATOM 1189 C C . LEU A 1 149 ? -0.093 5.509 -9.394 1.00 63.56 149 LEU A C 1
ATOM 1191 O O . LEU A 1 149 ? 1.073 5.388 -9.021 1.00 63.56 149 LEU A O 1
ATOM 1195 N N . GLU A 1 150 ? -0.424 6.446 -10.285 1.00 50.72 150 GLU A N 1
ATOM 1196 C CA . GLU A 1 150 ? 0.565 7.317 -10.948 1.00 50.72 150 GLU A CA 1
ATOM 1197 C C . GLU A 1 150 ? 1.285 8.322 -10.018 1.00 50.72 150 GLU A C 1
ATOM 1199 O O . GLU A 1 150 ? 2.244 8.980 -10.423 1.00 50.72 150 GLU A O 1
ATOM 1204 N N . ASN A 1 151 ? 0.846 8.471 -8.765 1.00 46.69 151 ASN A N 1
ATOM 1205 C CA . ASN A 1 151 ? 1.319 9.521 -7.854 1.00 46.69 151 ASN A CA 1
ATOM 1206 C C . ASN A 1 151 ? 2.467 9.108 -6.924 1.00 46.69 151 ASN A C 1
ATOM 1208 O O . ASN A 1 151 ? 2.735 9.811 -5.948 1.00 46.69 151 ASN A O 1
ATOM 1212 N N . ILE A 1 152 ? 3.151 7.993 -7.185 1.00 48.09 152 ILE A N 1
ATOM 1213 C CA . ILE A 1 152 ? 4.101 7.434 -6.225 1.00 48.09 152 ILE A CA 1
ATOM 1214 C C . ILE A 1 152 ? 5.562 7.904 -6.475 1.00 48.09 152 ILE A C 1
ATOM 1216 O O . ILE A 1 152 ? 6.208 7.432 -7.408 1.00 48.09 152 ILE A O 1
ATOM 1220 N N . PRO A 1 153 ? 6.131 8.781 -5.609 1.00 42.19 153 PRO A N 1
ATOM 1221 C CA . PRO A 1 153 ? 7.395 9.528 -5.797 1.00 42.19 153 PRO A CA 1
ATOM 1222 C C . PRO A 1 153 ? 8.699 8.797 -5.782 1.00 42.19 153 PRO A C 1
ATOM 1224 O O . PRO A 1 153 ? 9.745 9.411 -5.684 1.00 42.19 153 PRO A O 1
ATOM 1227 N N . MET A 1 154 ? 8.669 7.497 -5.679 1.00 35.31 154 MET A N 1
ATOM 1228 C CA . MET A 1 154 ? 9.809 6.705 -5.276 1.00 35.31 154 MET A CA 1
ATOM 1229 C C . MET A 1 154 ? 9.369 5.282 -5.586 1.00 35.31 154 MET A C 1
ATOM 1231 O O . MET A 1 154 ? 8.175 5.018 -5.719 1.00 35.31 154 MET A O 1
ATOM 1235 N N . MET A 1 155 ? 10.252 4.299 -5.536 1.00 37.75 155 MET A N 1
ATOM 1236 C CA . MET A 1 155 ? 9.779 3.009 -5.027 1.00 37.75 155 MET A CA 1
ATOM 1237 C C . MET A 1 155 ? 9.389 3.191 -3.540 1.00 37.75 155 MET A C 1
ATOM 1239 O O . MET A 1 155 ? 10.074 2.718 -2.647 1.00 37.75 155 MET A O 1
ATOM 1243 N N . ARG A 1 156 ? 8.331 3.968 -3.274 1.00 35.31 156 ARG A N 1
ATOM 1244 C CA . ARG A 1 156 ? 7.493 4.026 -2.076 1.00 35.31 156 ARG A CA 1
ATOM 1245 C C . ARG A 1 156 ? 6.073 3.831 -2.554 1.00 35.31 156 ARG A C 1
ATOM 1247 O O . ARG A 1 156 ? 5.186 4.635 -2.293 1.00 35.31 156 ARG A O 1
ATOM 1254 N N . SER A 1 157 ? 5.866 2.714 -3.232 1.00 33.94 157 SER A N 1
ATOM 1255 C CA . SER A 1 157 ? 4.594 2.012 -3.159 1.00 33.94 157 SER A CA 1
ATOM 1256 C C . SER A 1 157 ? 3.913 2.209 -1.813 1.00 33.94 157 SER A C 1
ATOM 1258 O O . SER A 1 157 ? 4.647 2.311 -0.819 1.00 33.94 157 SER A O 1
ATOM 1260 N N . PRO A 1 158 ? 2.578 2.146 -1.725 1.00 34.28 158 PRO A N 1
ATOM 1261 C CA . PRO A 1 158 ? 1.935 2.026 -0.423 1.00 34.28 158 PRO A CA 1
ATOM 1262 C C . PRO A 1 158 ? 2.607 0.832 0.245 1.00 34.28 158 PRO A C 1
ATOM 1264 O O . PRO A 1 158 ? 2.483 -0.234 -0.317 1.00 34.28 158 PRO A O 1
ATOM 1267 N N . SER A 1 159 ? 3.460 1.036 1.256 1.00 32.44 159 SER A N 1
ATOM 1268 C CA . SER A 1 159 ? 4.235 0.087 2.094 1.00 32.44 159 SER A CA 1
ATOM 1269 C C . SER A 1 159 ? 4.760 -1.270 1.541 1.00 32.44 159 SER A C 1
ATOM 1271 O O . SER A 1 159 ? 5.444 -1.979 2.276 1.00 32.44 159 SER A O 1
ATOM 1273 N N . TRP A 1 160 ? 4.507 -1.658 0.291 1.00 37.50 160 TRP A N 1
ATOM 1274 C CA . TRP A 1 160 ? 4.274 -3.046 -0.120 1.00 37.50 160 TRP A CA 1
ATOM 1275 C C . TRP A 1 160 ? 5.010 -3.443 -1.406 1.00 37.50 160 TRP A C 1
ATOM 1277 O O . TRP A 1 160 ? 5.469 -4.574 -1.476 1.00 37.50 160 TRP A O 1
ATOM 1287 N N . LEU A 1 161 ? 5.257 -2.547 -2.376 1.00 35.91 161 LEU A N 1
ATOM 1288 C CA . LEU A 1 161 ? 6.205 -2.833 -3.480 1.00 35.91 161 LEU A CA 1
ATOM 1289 C C . LEU A 1 161 ? 7.677 -2.696 -3.045 1.00 35.91 161 LEU A C 1
ATOM 1291 O O . LEU A 1 161 ? 8.580 -2.965 -3.834 1.00 35.91 161 LEU A O 1
ATOM 1295 N N . HIS A 1 162 ? 7.954 -2.410 -1.767 1.00 38.06 162 HIS A N 1
ATOM 1296 C CA . HIS A 1 162 ? 9.274 -2.626 -1.152 1.00 38.06 162 HIS A CA 1
ATOM 1297 C C . HIS A 1 162 ? 9.704 -4.112 -1.120 1.00 38.06 162 HIS A C 1
ATOM 1299 O O . HIS A 1 162 ? 10.746 -4.444 -0.553 1.00 38.06 162 HIS A O 1
ATOM 1305 N N . LEU A 1 163 ? 8.907 -5.016 -1.699 1.00 36.50 163 LEU A N 1
ATOM 1306 C CA . LEU A 1 163 ? 9.104 -6.459 -1.642 1.00 36.50 163 LEU A CA 1
ATOM 1307 C C . LEU A 1 163 ? 10.008 -7.072 -2.706 1.00 36.50 163 LEU A C 1
ATOM 1309 O O . LEU A 1 163 ? 10.474 -8.182 -2.482 1.00 36.50 163 LEU A O 1
ATOM 1313 N N . ASN A 1 164 ? 10.328 -6.394 -3.811 1.00 32.22 164 ASN A N 1
ATOM 1314 C CA . ASN A 1 164 ? 11.071 -7.050 -4.901 1.00 32.22 164 ASN A CA 1
ATOM 1315 C C . ASN A 1 164 ? 12.482 -6.522 -5.106 1.00 32.22 164 ASN A C 1
ATOM 1317 O O . ASN A 1 164 ? 12.923 -6.238 -6.221 1.00 32.22 164 ASN A O 1
ATOM 1321 N N . SER A 1 165 ? 13.238 -6.480 -4.017 1.00 33.84 165 SER A N 1
ATOM 1322 C CA . SER A 1 165 ? 14.672 -6.715 -4.121 1.00 33.84 165 SER A CA 1
ATOM 1323 C C . SER A 1 165 ? 15.166 -7.497 -2.909 1.00 33.84 165 SER A C 1
ATOM 1325 O O . SER A 1 165 ? 15.991 -7.018 -2.135 1.00 33.84 165 SER A O 1
ATOM 1327 N N . VAL A 1 166 ? 14.630 -8.710 -2.741 1.00 27.53 166 VAL A N 1
ATOM 1328 C CA . VAL A 1 166 ? 15.456 -9.797 -2.204 1.00 27.53 166 VAL A CA 1
ATOM 1329 C C . VAL A 1 166 ? 16.565 -10.022 -3.237 1.00 27.53 166 VAL A C 1
ATOM 1331 O O . VAL A 1 166 ? 16.294 -9.951 -4.438 1.00 27.53 16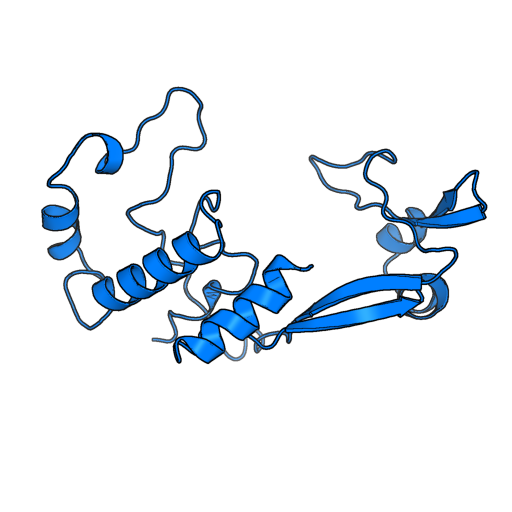6 VAL A O 1
ATOM 1334 N N . ALA A 1 167 ? 17.801 -10.130 -2.751 1.00 29.17 167 ALA A N 1
ATOM 1335 C CA . ALA A 1 167 ? 18.997 -10.372 -3.553 1.00 29.17 167 ALA A CA 1
ATOM 1336 C C . ALA A 1 167 ? 18.834 -11.562 -4.510 1.00 29.17 167 ALA A C 1
ATOM 1338 O O . ALA A 1 167 ? 18.136 -12.529 -4.125 1.00 29.17 167 ALA A O 1
#

Radius of gyration: 20.06 Å; Cα contacts (8 Å, |Δi|>4): 188; chains: 1; bounding box: 46×38×51 Å

Foldseek 3Di:
DVLLQVLCVVCVVVVVNQFFHKDKDWDQCVPRPQVPDPDPQQNVQWDQDPVRAIWGDDCDPVGNDPVRIDTDPRGIDMDMDGDDDDDCVVPPFDFDWDLPAADPDPPDGHPVRPDVCVVVVQCVDPPNVDDCVVVVVVVVVVSCVVSVVPPDRTVPDVVGSSRPPPD

Solvent-accessible surface area (backbone atoms only — not comparable to full-atom values): 10148 Å² total; per-residue (Å²): 83,68,66,56,33,50,48,26,53,49,30,53,73,72,66,64,72,57,52,57,63,38,42,78,44,80,38,44,48,52,74,74,39,56,74,66,57,86,50,63,71,68,52,71,39,52,48,73,45,98,86,67,18,45,27,36,45,59,92,40,101,89,54,68,45,78,92,67,43,52,60,24,73,45,42,46,32,81,43,55,51,62,62,80,73,77,54,56,89,82,49,68,70,57,85,65,77,49,92,83,42,67,54,95,44,98,84,56,78,39,70,66,80,75,34,94,61,42,67,63,60,48,47,69,37,84,72,38,50,46,88,63,47,49,58,54,49,50,56,47,51,54,50,35,61,76,70,69,53,84,82,47,76,38,62,56,40,82,92,36,65,61,58,83,43,69,131

Organism: NCBI:txid129469

InterPro domains:
  IPR009581 FAM20, C-terminal [PF06702] (46-148)
  IPR024869 FAM20 [PTHR12450] (1-147)